Protein AF-A0A842HXG0-F1 (afdb_monomer)

Nearest PDB structures (foldseek):
  7z4b-assembly1_EA  TM=6.882E-01  e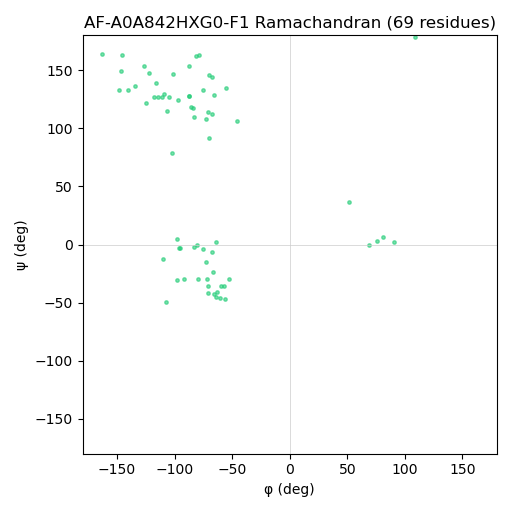=2.455E+00  Escherichia phage vB_EcoP_SU10
  1bmc-assembly1_A  TM=7.508E-01  e=9.732E+00  Bacillus cereus
  6n45-assembly1_B  TM=4.092E-01  e=3.358E+00  Homo sapiens
  6mf5-assembly1_A  TM=4.699E-01  e=4.592E+00  Saccharomyces cerevisiae S288C

Foldseek 3Di:
DDWDQDPPQRWIWDQDPVQWIWIGHPNWIFIAHLQQCTDDTPDRGDDNVVSVVVSVVVCPPPPPPPVPDDD

pLDDT: mean 80.46, std 13.62, range [48.03, 94.0]

Mean predicted aligned error: 8.44 Å

Sequence (71 aa):
MIKALHPLLGGVYELRDDGMVQVEQDGRQGIFRPDGEWISGELKWADQHYCFWLSNKCSQTAPLRNPLIGN

Organism: NCBI:txid2761622

Structure (mmCIF, N/CA/C/O backbone):
data_AF-A0A842HXG0-F1
#
_entry.id   AF-A0A842HXG0-F1
#
loop_
_atom_site.group_PDB
_atom_site.id
_atom_site.type_symbol
_atom_site.label_atom_id
_atom_site.label_alt_id
_atom_site.label_comp_id
_atom_site.label_asym_id
_atom_site.label_entity_id
_atom_site.label_seq_id
_atom_site.pdbx_PDB_ins_code
_atom_site.Cartn_x
_atom_site.Cartn_y
_atom_site.Cartn_z
_atom_site.occupancy
_atom_site.B_iso_or_equiv
_atom_site.auth_seq_id
_atom_site.auth_comp_id
_atom_site.auth_asym_id
_atom_site.auth_atom_id
_atom_site.pdbx_PDB_model_num
ATOM 1 N N . MET A 1 1 ? 5.215 -14.867 3.516 1.00 65.94 1 MET A N 1
ATOM 2 C CA . MET A 1 1 ? 4.382 -13.727 3.970 1.00 65.94 1 MET A CA 1
ATOM 3 C C . MET A 1 1 ? 5.115 -12.862 4.999 1.00 65.94 1 MET A C 1
ATOM 5 O O . MET A 1 1 ? 5.408 -13.336 6.093 1.00 65.94 1 MET A O 1
ATOM 9 N N . ILE A 1 2 ? 5.430 -11.610 4.645 1.00 80.19 2 ILE A N 1
ATOM 10 C CA . ILE A 1 2 ? 6.025 -10.596 5.541 1.00 80.19 2 ILE A CA 1
ATOM 11 C C . ILE A 1 2 ? 4.957 -9.536 5.818 1.00 80.19 2 ILE A C 1
ATOM 13 O O . ILE A 1 2 ? 4.377 -9.018 4.869 1.00 80.19 2 ILE A O 1
ATOM 17 N N . LYS A 1 3 ? 4.723 -9.192 7.089 1.00 85.69 3 LYS A N 1
ATOM 18 C CA . LYS A 1 3 ? 3.824 -8.096 7.487 1.00 85.69 3 LYS A CA 1
ATOM 19 C C . LYS A 1 3 ? 4.604 -6.992 8.192 1.00 85.69 3 LYS A C 1
ATOM 21 O O . LYS A 1 3 ? 5.460 -7.285 9.026 1.00 85.69 3 LYS A O 1
ATOM 26 N N . ALA A 1 4 ? 4.287 -5.741 7.886 1.00 85.94 4 ALA A N 1
ATOM 27 C CA . ALA A 1 4 ? 4.862 -4.562 8.515 1.00 85.94 4 ALA A CA 1
ATOM 28 C C . ALA A 1 4 ? 3.763 -3.554 8.872 1.00 85.94 4 ALA A C 1
ATOM 30 O O . ALA A 1 4 ? 2.855 -3.297 8.084 1.00 85.94 4 ALA A O 1
ATOM 31 N N . LEU A 1 5 ? 3.849 -2.989 10.076 1.00 87.19 5 LEU A N 1
ATOM 32 C CA . LEU A 1 5 ? 2.949 -1.936 10.533 1.00 87.19 5 LEU A CA 1
ATOM 33 C C . LEU A 1 5 ? 3.504 -0.574 10.115 1.00 87.19 5 LEU A C 1
ATOM 35 O O . LEU A 1 5 ? 4.649 -0.243 10.433 1.00 87.19 5 LEU A O 1
ATOM 39 N N . HIS A 1 6 ? 2.681 0.234 9.454 1.00 80.50 6 HIS A N 1
ATOM 40 C CA . HIS A 1 6 ? 3.043 1.587 9.069 1.00 80.50 6 HIS A CA 1
ATOM 41 C C . HIS A 1 6 ? 3.115 2.486 10.315 1.00 80.50 6 HIS A C 1
ATOM 43 O O . HIS A 1 6 ? 2.081 2.766 10.928 1.00 80.50 6 HIS A O 1
ATOM 49 N N . PRO A 1 7 ? 4.300 2.999 10.688 1.00 76.00 7 PRO A N 1
ATOM 50 C CA . PRO A 1 7 ? 4.518 3.638 11.989 1.00 76.00 7 PRO A CA 1
ATOM 51 C C . PRO A 1 7 ? 3.752 4.955 12.173 1.00 76.00 7 PRO A C 1
ATOM 53 O O . PRO A 1 7 ? 3.485 5.349 13.301 1.00 76.00 7 PRO A O 1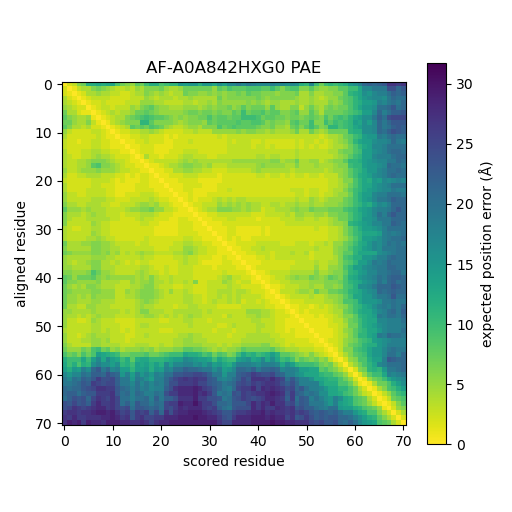
ATOM 56 N N . LEU A 1 8 ? 3.395 5.632 11.077 1.00 76.50 8 LEU A N 1
ATOM 57 C CA . LEU A 1 8 ? 2.685 6.917 11.108 1.00 76.50 8 LEU A CA 1
ATOM 58 C C . LEU A 1 8 ? 1.170 6.791 10.904 1.00 76.50 8 LEU A C 1
ATOM 60 O O . LEU A 1 8 ? 0.407 7.611 11.398 1.00 76.50 8 LEU A O 1
ATOM 64 N N . LEU A 1 9 ? 0.743 5.786 10.140 1.00 74.44 9 LEU A N 1
ATOM 65 C CA . LEU A 1 9 ? -0.632 5.681 9.637 1.00 74.44 9 LEU A CA 1
ATOM 66 C C . LEU A 1 9 ? -1.402 4.540 10.302 1.00 74.44 9 LEU A C 1
ATOM 68 O O . LEU A 1 9 ? -2.609 4.438 10.119 1.00 74.44 9 LEU A O 1
ATOM 72 N N . GLY A 1 10 ? -0.710 3.654 11.027 1.00 82.62 10 GLY A N 1
ATOM 73 C CA . GLY A 1 10 ? -1.305 2.483 11.669 1.00 82.62 10 GLY A CA 1
ATOM 74 C C . GLY A 1 10 ? -1.790 1.399 10.702 1.00 82.62 10 GLY A C 1
ATOM 75 O O . GLY A 1 10 ? -2.274 0.371 11.159 1.00 82.62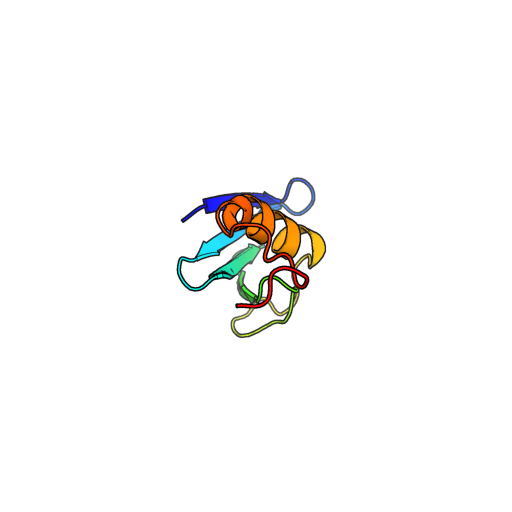 10 GLY A O 1
ATOM 76 N N . GLY A 1 11 ? -1.656 1.598 9.386 1.00 88.00 11 GLY A N 1
ATOM 77 C CA . GLY A 1 11 ? -2.024 0.602 8.383 1.00 88.00 11 GLY A CA 1
ATOM 78 C C . GLY A 1 11 ? -1.082 -0.603 8.385 1.00 88.00 11 GLY A C 1
ATOM 79 O O . GLY A 1 11 ? 0.118 -0.467 8.628 1.00 88.00 11 GLY A O 1
ATOM 80 N N . VAL A 1 12 ? -1.611 -1.787 8.100 1.00 91.19 12 VAL A N 1
ATOM 81 C CA . VAL A 1 12 ? -0.853 -3.036 7.990 1.00 91.19 12 VAL A CA 1
ATOM 82 C C . VAL A 1 12 ? -0.546 -3.298 6.523 1.00 91.19 12 VAL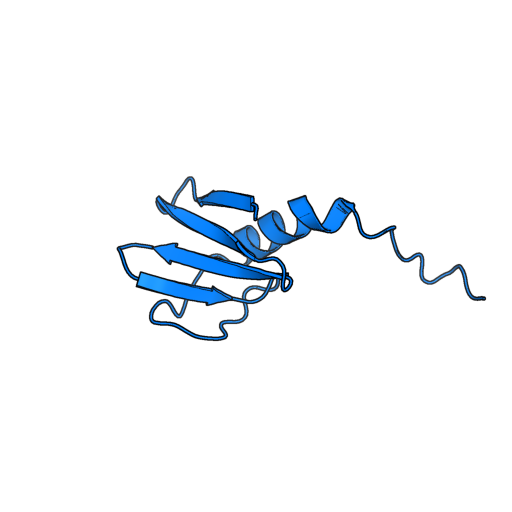 A C 1
ATOM 84 O O . VAL A 1 12 ? -1.453 -3.356 5.702 1.00 91.19 12 VAL A O 1
ATOM 87 N N . TYR A 1 13 ? 0.732 -3.472 6.200 1.00 91.19 13 TYR A N 1
ATOM 88 C CA . TYR A 1 13 ? 1.208 -3.790 4.859 1.00 91.19 13 TYR A CA 1
ATOM 89 C C . TYR A 1 13 ? 1.741 -5.218 4.858 1.00 91.19 13 TYR A C 1
ATOM 91 O O . TYR A 1 13 ? 2.596 -5.577 5.667 1.00 91.19 13 TYR A O 1
ATOM 99 N N . GLU A 1 14 ? 1.250 -6.036 3.943 1.00 90.94 14 GLU A N 1
ATOM 100 C CA . GLU A 1 14 ? 1.585 -7.445 3.825 1.00 90.94 14 GLU A CA 1
ATOM 101 C C . GLU A 1 14 ? 2.087 -7.745 2.420 1.00 90.94 14 GLU A C 1
ATOM 103 O O . GLU A 1 14 ? 1.373 -7.543 1.442 1.00 90.94 14 GLU A O 1
ATOM 108 N N . LEU A 1 15 ? 3.313 -8.257 2.320 1.00 89.94 15 LEU A N 1
ATOM 109 C CA . LEU A 1 15 ? 3.844 -8.759 1.062 1.00 89.94 15 LEU A CA 1
ATOM 110 C C . LEU A 1 15 ? 3.385 -10.205 0.858 1.00 89.94 15 LEU A C 1
ATOM 112 O O . LEU A 1 15 ? 3.732 -11.104 1.642 1.00 89.94 15 LEU A O 1
ATOM 116 N N . ARG A 1 16 ? 2.613 -10.396 -0.209 1.00 88.12 16 ARG A N 1
ATOM 117 C CA . ARG A 1 16 ? 2.104 -11.680 -0.686 1.00 88.12 16 ARG A CA 1
ATOM 118 C C . ARG A 1 16 ? 3.165 -12.406 -1.510 1.00 88.12 16 ARG A C 1
ATOM 120 O O . ARG A 1 16 ? 4.125 -11.811 -1.997 1.00 88.12 16 ARG A O 1
ATOM 127 N N . ASP A 1 17 ? 2.976 -13.709 -1.685 1.00 83.19 17 ASP A N 1
ATOM 128 C CA . ASP A 1 17 ? 3.935 -14.558 -2.404 1.00 83.19 17 ASP A CA 1
ATOM 129 C C . ASP A 1 17 ? 3.921 -14.319 -3.933 1.00 83.19 17 ASP A C 1
ATOM 131 O O . ASP A 1 17 ? 4.863 -14.688 -4.628 1.00 83.19 17 ASP A O 1
ATOM 135 N N . ASP A 1 18 ? 2.883 -13.654 -4.454 1.00 83.25 18 ASP A N 1
ATOM 136 C CA . ASP A 1 18 ? 2.767 -13.186 -5.846 1.00 83.25 18 ASP A CA 1
ATOM 137 C C . ASP A 1 18 ? 3.530 -11.869 -6.111 1.00 83.25 18 ASP A C 1
ATOM 139 O O . ASP A 1 18 ? 3.534 -11.366 -7.236 1.00 83.25 18 ASP A O 1
ATOM 143 N N . GLY A 1 19 ? 4.184 -11.311 -5.086 1.00 84.56 19 GLY A N 1
ATOM 144 C CA . GLY A 1 19 ? 4.888 -10.033 -5.151 1.00 84.56 19 GLY A CA 1
ATOM 145 C C . GLY A 1 19 ? 3.976 -8.814 -5.018 1.00 84.56 19 GLY A C 1
ATOM 146 O O . GLY A 1 19 ? 4.458 -7.696 -5.165 1.00 84.56 19 GLY A O 1
ATOM 147 N N . MET A 1 20 ? 2.684 -8.995 -4.735 1.00 90.12 20 MET A N 1
ATOM 148 C CA . MET A 1 20 ? 1.757 -7.895 -4.473 1.00 90.12 20 MET A CA 1
ATOM 149 C C . MET A 1 20 ? 1.767 -7.507 -2.993 1.00 90.12 20 MET A C 1
ATOM 151 O O . MET A 1 20 ? 2.043 -8.319 -2.107 1.00 90.12 20 MET A O 1
ATOM 155 N N . VAL A 1 21 ? 1.425 -6.254 -2.713 1.00 91.38 21 VAL A N 1
ATOM 156 C CA . VAL A 1 21 ? 1.314 -5.709 -1.362 1.00 91.38 21 VAL A CA 1
ATOM 157 C C . VAL A 1 21 ? -0.158 -5.531 -1.020 1.00 91.38 21 VAL A C 1
ATOM 159 O O . VAL A 1 21 ? -0.861 -4.727 -1.626 1.00 91.38 21 VAL A O 1
ATOM 162 N N . GLN A 1 22 ? -0.640 -6.280 -0.037 1.00 93.31 22 GLN A N 1
ATOM 163 C CA . GLN A 1 22 ? -1.955 -6.065 0.546 1.00 93.31 22 GLN A CA 1
ATOM 164 C C . GLN A 1 22 ? -1.841 -5.046 1.678 1.00 93.31 22 GLN A C 1
ATOM 166 O O . GLN A 1 22 ? -1.021 -5.201 2.578 1.00 93.31 22 GLN A O 1
ATOM 171 N N . VAL A 1 23 ? -2.661 -4.004 1.629 1.00 92.38 23 VAL A N 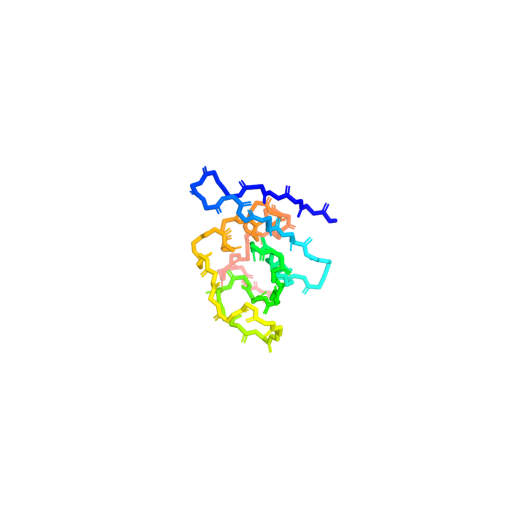1
ATOM 172 C CA . VAL A 1 23 ? -2.684 -2.928 2.618 1.00 92.38 23 VAL A CA 1
ATOM 173 C C . VAL A 1 23 ? -4.043 -2.913 3.292 1.00 92.38 23 VAL A C 1
ATOM 175 O O . VAL A 1 23 ? -5.071 -2.859 2.619 1.00 92.38 23 VAL A O 1
ATOM 178 N N . GLU A 1 24 ? -4.041 -2.950 4.617 1.00 92.88 24 GLU A N 1
ATOM 179 C CA . GLU A 1 24 ? -5.223 -2.777 5.451 1.00 92.88 24 GLU A CA 1
ATOM 180 C C . GLU A 1 24 ? -5.093 -1.495 6.273 1.00 92.88 24 GLU A C 1
ATOM 182 O O . GLU A 1 24 ? -4.099 -1.291 6.969 1.00 92.88 24 GLU A O 1
ATOM 187 N N . GLN A 1 25 ? -6.094 -0.623 6.204 1.00 90.62 25 GLN A N 1
ATOM 188 C CA . GLN A 1 25 ? -6.140 0.622 6.964 1.00 90.62 25 GLN A CA 1
ATOM 189 C C . GLN A 1 25 ? -7.590 0.972 7.305 1.00 90.62 25 GLN A C 1
ATOM 191 O O . GLN A 1 25 ? -8.459 0.909 6.437 1.00 90.62 25 GLN A O 1
ATOM 196 N N . ASP A 1 26 ? -7.861 1.327 8.565 1.00 87.56 26 ASP A N 1
ATOM 197 C CA . ASP A 1 26 ? -9.199 1.706 9.052 1.00 87.56 26 ASP A CA 1
ATOM 198 C C . ASP A 1 26 ? -10.303 0.684 8.700 1.00 87.56 26 ASP A C 1
ATOM 200 O O . ASP A 1 26 ? -11.434 1.041 8.369 1.00 87.56 26 ASP A O 1
ATOM 204 N N . GLY A 1 27 ? -9.961 -0.610 8.726 1.00 87.62 27 GLY A N 1
ATOM 205 C CA . GLY A 1 27 ? -10.869 -1.711 8.382 1.00 87.62 27 GLY A CA 1
ATOM 206 C C . GLY A 1 27 ? -11.134 -1.892 6.882 1.00 87.62 27 GLY A C 1
ATOM 207 O O . GLY A 1 27 ? -11.921 -2.757 6.511 1.00 87.62 27 GLY A O 1
ATOM 208 N N . ARG A 1 28 ? -10.485 -1.106 6.015 1.00 91.19 28 ARG A N 1
ATOM 209 C CA . ARG A 1 28 ? -10.536 -1.245 4.554 1.00 91.19 28 ARG A CA 1
ATOM 210 C C . ARG A 1 28 ? -9.282 -1.923 4.046 1.00 91.19 28 ARG A C 1
ATOM 212 O O . ARG A 1 28 ? -8.195 -1.687 4.565 1.00 91.19 28 ARG A O 1
ATOM 219 N N . GLN A 1 29 ? -9.428 -2.703 2.983 1.00 93.12 29 GLN A N 1
ATOM 220 C CA . GLN A 1 29 ? -8.319 -3.432 2.377 1.00 93.12 29 GLN A CA 1
ATOM 221 C C . GLN A 1 29 ? -8.147 -3.058 0.905 1.00 93.12 29 GLN A C 1
ATOM 223 O O . GLN A 1 29 ? -9.121 -2.771 0.201 1.00 93.12 29 GLN A O 1
ATOM 228 N N . GLY A 1 30 ? -6.904 -3.074 0.438 1.00 93.69 30 GLY A N 1
ATOM 229 C CA . GLY A 1 30 ? -6.543 -2.874 -0.960 1.00 93.69 30 GLY A CA 1
ATOM 230 C C . GLY A 1 30 ? -5.326 -3.702 -1.343 1.00 93.69 30 GLY A C 1
ATOM 231 O O . GLY A 1 30 ? -4.462 -3.975 -0.514 1.00 93.69 30 GLY A O 1
ATOM 232 N N . ILE A 1 31 ? -5.267 -4.118 -2.602 1.00 94.00 31 ILE A N 1
ATOM 233 C CA . ILE A 1 31 ? -4.117 -4.791 -3.197 1.00 94.00 31 ILE A CA 1
ATOM 234 C C . ILE A 1 31 ? -3.413 -3.790 -4.099 1.00 94.00 31 ILE A C 1
ATOM 236 O O . ILE A 1 31 ? -4.028 -3.196 -4.988 1.00 94.00 31 ILE A O 1
ATOM 240 N N . PHE A 1 32 ? -2.118 -3.644 -3.870 1.00 92.75 32 PHE A N 1
ATOM 241 C CA . PHE A 1 32 ? -1.236 -2.729 -4.565 1.00 92.75 32 PHE A CA 1
ATOM 242 C C . PHE A 1 32 ? -0.042 -3.487 -5.126 1.00 92.75 32 PHE A C 1
ATOM 244 O O . PHE A 1 32 ? 0.372 -4.524 -4.605 1.00 92.75 32 PHE A O 1
ATOM 251 N N . ARG A 1 33 ? 0.534 -2.957 -6.194 1.00 90.56 33 ARG A N 1
ATOM 252 C CA . ARG A 1 33 ? 1.819 -3.417 -6.704 1.00 90.56 33 ARG A CA 1
ATOM 253 C C . ARG A 1 33 ? 2.974 -2.850 -5.865 1.00 90.56 33 ARG A C 1
ATOM 255 O O . ARG A 1 33 ? 2.785 -1.859 -5.154 1.00 90.56 33 ARG A O 1
ATOM 262 N N . PRO A 1 34 ? 4.186 -3.424 -5.967 1.00 86.25 34 PRO A N 1
ATOM 263 C CA . PRO A 1 34 ? 5.395 -2.889 -5.333 1.00 86.25 34 PRO A CA 1
ATOM 264 C C . PRO A 1 34 ? 5.700 -1.420 -5.639 1.00 86.25 34 PRO A C 1
ATOM 266 O O . PRO A 1 34 ? 6.305 -0.739 -4.817 1.00 86.25 34 PRO A O 1
ATOM 269 N N . ASP A 1 35 ? 5.300 -0.934 -6.812 1.00 83.31 35 ASP A N 1
ATOM 270 C CA . ASP A 1 35 ? 5.449 0.453 -7.263 1.00 83.31 35 ASP A CA 1
ATOM 271 C C . ASP A 1 35 ? 4.342 1.390 -6.746 1.00 83.31 35 ASP A C 1
ATOM 273 O O . ASP A 1 35 ? 4.399 2.593 -6.980 1.00 83.31 35 ASP A O 1
ATOM 277 N N . GLY A 1 36 ? 3.362 0.865 -6.001 1.00 83.81 36 GLY A N 1
ATOM 278 C CA . GLY A 1 36 ? 2.255 1.637 -5.434 1.00 83.81 36 GLY A CA 1
ATOM 279 C C . GLY A 1 36 ? 1.020 1.735 -6.332 1.00 83.81 36 GLY A C 1
ATOM 280 O O . GLY A 1 36 ? 0.040 2.364 -5.934 1.00 83.81 36 GLY A O 1
ATOM 281 N N . GLU A 1 37 ? 1.018 1.102 -7.510 1.00 88.62 37 GLU A N 1
ATOM 282 C CA . GLU A 1 37 ? -0.165 1.033 -8.375 1.00 88.62 37 GLU A CA 1
ATOM 283 C C . GLU A 1 37 ? -1.284 0.220 -7.703 1.00 88.62 37 GLU A C 1
ATOM 285 O O . GLU A 1 37 ? -1.077 -0.909 -7.253 1.00 88.62 37 GLU A O 1
ATOM 290 N N . TRP A 1 38 ? -2.487 0.790 -7.634 1.00 92.62 38 TRP A N 1
ATOM 291 C CA . TRP A 1 38 ? -3.665 0.114 -7.095 1.00 92.62 38 TRP A CA 1
ATOM 292 C C . TRP A 1 38 ? -4.217 -0.916 -8.085 1.00 92.62 38 TRP A C 1
ATOM 294 O O . TRP A 1 38 ? -4.436 -0.605 -9.254 1.00 92.62 38 TRP A O 1
ATOM 304 N N . ILE A 1 39 ? -4.506 -2.124 -7.597 1.00 92.50 39 ILE A N 1
ATOM 305 C CA . ILE A 1 39 ? -5.072 -3.217 -8.398 1.00 92.50 39 ILE A CA 1
ATOM 306 C C . ILE A 1 39 ? -6.540 -3.457 -8.056 1.00 92.50 39 ILE A C 1
ATOM 308 O O . ILE A 1 39 ? -7.377 -3.59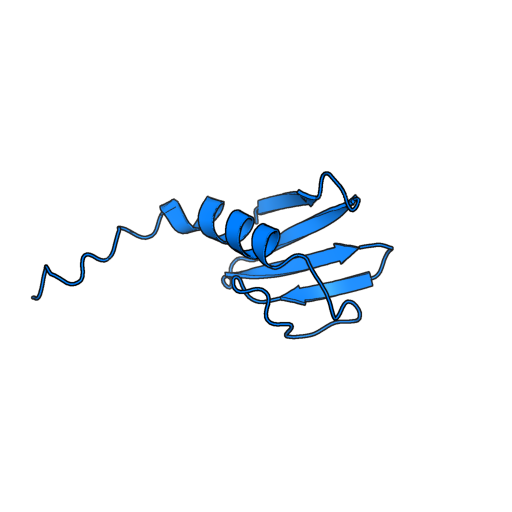5 -8.947 1.00 92.50 39 ILE A O 1
ATOM 312 N N . SER A 1 40 ? -6.862 -3.580 -6.766 1.00 91.44 40 SER A N 1
ATOM 313 C CA . SER A 1 40 ? -8.217 -3.931 -6.327 1.00 91.44 40 SER A CA 1
ATOM 314 C C . SER A 1 40 ? -8.457 -3.611 -4.853 1.00 91.44 40 SER A C 1
ATOM 316 O O . SER A 1 40 ? -7.515 -3.404 -4.093 1.00 91.44 40 SER A O 1
ATOM 318 N N . GLY A 1 41 ? -9.726 -3.581 -4.442 1.00 92.12 41 GLY A N 1
ATOM 319 C CA . GLY A 1 41 ? -10.145 -3.372 -3.054 1.00 92.12 41 GLY A CA 1
ATOM 320 C C . GLY A 1 41 ? -10.784 -2.009 -2.787 1.00 92.12 41 GLY A C 1
ATOM 321 O O . GLY A 1 41 ? -10.935 -1.172 -3.677 1.00 92.12 41 GLY A O 1
ATOM 322 N N . GLU A 1 42 ? -11.199 -1.811 -1.541 1.00 90.69 42 GLU A N 1
ATOM 323 C CA . GLU A 1 42 ? -11.873 -0.596 -1.072 1.00 90.69 42 GLU A CA 1
ATOM 324 C C . GLU A 1 42 ? -10.880 0.535 -0.792 1.00 90.69 42 GLU A C 1
ATOM 326 O O . GLU A 1 42 ? -11.201 1.715 -0.960 1.00 90.69 42 GLU A O 1
ATOM 331 N N . LEU A 1 43 ? -9.655 0.178 -0.398 1.00 90.25 43 LEU A N 1
ATOM 332 C CA . LEU A 1 43 ? -8.563 1.120 -0.219 1.00 90.25 43 LEU A CA 1
ATOM 333 C C . LEU A 1 43 ? -7.904 1.388 -1.579 1.00 90.25 43 LEU A C 1
ATOM 335 O O . LEU A 1 43 ? -7.253 0.513 -2.141 1.00 90.25 43 LEU A O 1
ATOM 339 N N . LYS A 1 44 ? -8.091 2.601 -2.111 1.00 89.06 44 LYS A N 1
ATOM 340 C CA . LYS A 1 44 ? -7.544 3.037 -3.415 1.00 89.06 44 LYS A CA 1
ATOM 341 C C . LYS A 1 44 ? -6.230 3.806 -3.315 1.00 89.06 44 LYS A C 1
ATOM 343 O O . LYS A 1 44 ? -5.675 4.214 -4.330 1.00 89.06 44 LYS A O 1
ATOM 348 N N . TRP A 1 45 ? -5.767 4.050 -2.095 1.00 84.12 45 TRP A N 1
ATOM 349 C CA . TRP A 1 45 ? -4.579 4.840 -1.832 1.00 84.12 45 TRP A CA 1
ATOM 350 C C . TRP A 1 45 ? -3.778 4.209 -0.699 1.00 84.12 45 TRP A C 1
ATOM 352 O O . TRP A 1 45 ? -4.344 3.845 0.328 1.00 84.12 45 TRP A O 1
ATOM 362 N N . ALA A 1 46 ? -2.475 4.080 -0.909 1.00 86.44 46 ALA A N 1
ATOM 363 C CA . ALA A 1 46 ? -1.509 3.586 0.059 1.00 86.44 46 ALA A CA 1
ATOM 364 C C . ALA A 1 46 ? -0.181 4.329 -0.143 1.00 86.44 46 ALA A C 1
ATOM 366 O O . ALA A 1 46 ? 0.041 4.948 -1.188 1.00 86.44 46 ALA A O 1
ATOM 367 N N . ASP A 1 47 ? 0.709 4.268 0.846 1.00 86.12 47 ASP A N 1
ATOM 368 C CA . ASP A 1 47 ? 2.028 4.886 0.738 1.00 86.12 47 ASP A CA 1
ATOM 369 C C . ASP A 1 47 ? 2.917 4.078 -0.223 1.00 86.12 47 ASP A C 1
ATOM 371 O O . ASP A 1 47 ? 3.377 2.976 0.090 1.00 86.12 47 ASP A O 1
ATOM 375 N N . GLN A 1 48 ? 3.164 4.640 -1.410 1.00 86.69 48 GLN A N 1
ATOM 376 C CA . GLN A 1 48 ? 3.987 4.012 -2.448 1.00 86.69 48 GLN A CA 1
ATOM 377 C C . GLN A 1 48 ? 5.424 3.726 -1.981 1.00 86.69 48 GLN A C 1
ATOM 379 O O . GLN A 1 48 ? 6.005 2.707 -2.353 1.00 86.69 48 GLN A O 1
ATOM 384 N N . HIS A 1 49 ? 6.011 4.596 -1.148 1.00 85.06 49 HIS A N 1
ATOM 385 C CA . HIS A 1 49 ? 7.384 4.420 -0.678 1.00 85.06 49 HIS A CA 1
ATOM 386 C C . HIS A 1 49 ? 7.464 3.259 0.311 1.00 85.06 49 HIS A C 1
ATOM 388 O O . HIS A 1 49 ? 8.438 2.505 0.298 1.00 85.06 49 HIS A O 1
ATOM 394 N N . TYR A 1 50 ? 6.433 3.081 1.136 1.00 85.44 50 TYR A N 1
ATOM 395 C CA . TYR A 1 50 ? 6.339 1.966 2.063 1.00 85.44 50 TYR A CA 1
ATOM 396 C C . TYR A 1 50 ? 6.085 0.638 1.338 1.00 85.44 50 TYR A C 1
ATOM 398 O O . TYR A 1 50 ? 6.750 -0.354 1.645 1.00 85.44 50 TYR A O 1
ATOM 406 N N . CYS A 1 51 ? 5.212 0.620 0.321 1.00 84.88 51 CYS A N 1
ATOM 407 C CA . CYS A 1 51 ? 5.025 -0.537 -0.568 1.00 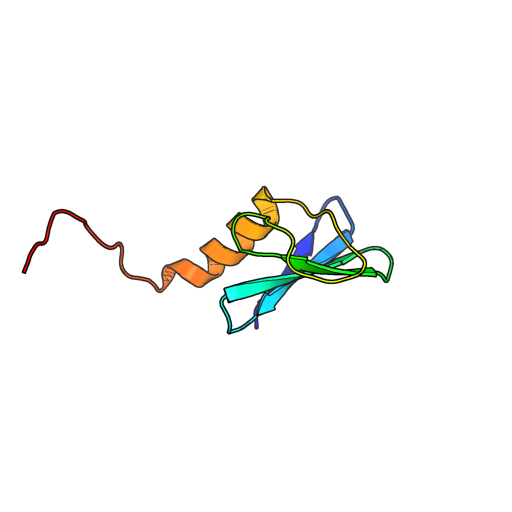84.88 51 CYS A CA 1
ATOM 408 C C . CYS A 1 51 ? 6.344 -0.959 -1.232 1.00 84.88 51 CYS A C 1
AT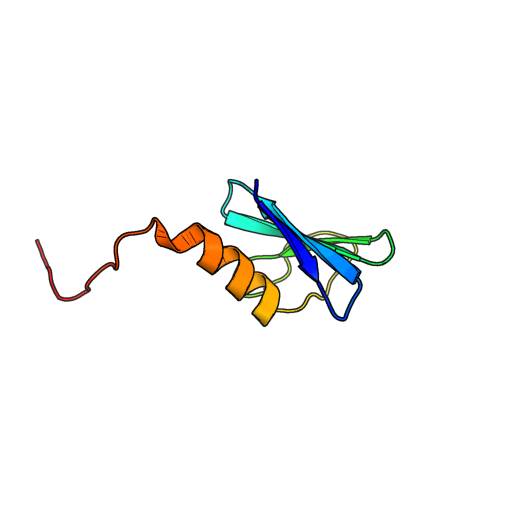OM 410 O O . CYS A 1 51 ? 6.719 -2.139 -1.200 1.00 84.88 51 CYS A O 1
ATOM 412 N N . PHE A 1 52 ? 7.085 0.013 -1.769 1.00 86.25 52 PHE A N 1
ATOM 413 C CA . PHE A 1 52 ? 8.381 -0.226 -2.389 1.00 86.25 52 PHE A CA 1
ATOM 414 C C . PHE A 1 52 ? 9.404 -0.741 -1.374 1.00 86.25 52 PHE A C 1
ATOM 416 O O . PHE A 1 52 ? 10.110 -1.715 -1.637 1.00 86.25 52 PHE A O 1
ATOM 423 N N . TRP A 1 53 ? 9.475 -0.135 -0.188 1.00 84.69 53 TRP A N 1
ATOM 424 C CA . TRP A 1 53 ? 10.387 -0.558 0.873 1.00 84.69 53 TRP A CA 1
ATOM 425 C C . TRP A 1 53 ? 10.116 -1.993 1.331 1.00 84.69 53 TRP A C 1
ATOM 427 O O . TRP A 1 53 ? 11.053 -2.788 1.432 1.00 84.69 53 TRP A O 1
ATOM 437 N N . LEU A 1 54 ? 8.847 -2.350 1.558 1.00 85.19 54 LEU A N 1
ATOM 438 C CA . LEU A 1 54 ? 8.454 -3.694 1.982 1.00 85.19 54 LEU A CA 1
ATOM 439 C C . LEU A 1 54 ? 8.803 -4.739 0.915 1.00 85.19 54 LEU A C 1
ATOM 441 O O . LEU A 1 54 ? 9.341 -5.802 1.230 1.00 85.19 54 LEU A O 1
ATOM 445 N N . SER A 1 55 ? 8.578 -4.399 -0.353 1.00 82.44 55 SER A N 1
ATOM 446 C CA . SER A 1 55 ? 8.931 -5.256 -1.484 1.00 82.44 55 SER A CA 1
ATOM 447 C C . SER A 1 55 ? 10.450 -5.435 -1.609 1.00 82.44 55 SER A C 1
ATOM 449 O O . SER A 1 55 ? 10.929 -6.555 -1.770 1.00 82.44 55 SER A O 1
ATOM 451 N N . ASN A 1 56 ? 11.244 -4.371 -1.439 1.00 80.00 56 ASN A N 1
ATOM 452 C CA . ASN A 1 56 ? 12.713 -4.439 -1.498 1.00 80.00 56 ASN A CA 1
ATOM 453 C C . ASN A 1 56 ? 13.350 -5.136 -0.290 1.00 80.00 56 ASN A C 1
ATOM 455 O O . ASN A 1 56 ? 14.393 -5.777 -0.432 1.00 80.00 56 ASN A O 1
ATOM 459 N N . LYS A 1 57 ? 12.727 -5.064 0.893 1.00 74.44 57 LYS A N 1
ATOM 460 C CA . LYS A 1 57 ? 13.133 -5.863 2.059 1.00 74.44 57 LYS A CA 1
ATOM 461 C C . LYS A 1 57 ? 13.118 -7.360 1.745 1.00 74.44 57 LYS A C 1
ATOM 463 O O . LYS A 1 57 ? 13.993 -8.070 2.232 1.00 74.44 57 LYS A O 1
ATOM 468 N N . CYS A 1 58 ? 12.173 -7.817 0.923 1.00 61.03 58 CYS A N 1
ATOM 469 C CA . CYS A 1 58 ? 12.075 -9.214 0.503 1.00 61.03 58 CYS A CA 1
ATOM 470 C C . CYS A 1 58 ? 12.822 -9.511 -0.812 1.00 61.03 58 CYS A C 1
ATOM 472 O O . CYS A 1 58 ? 13.327 -10.614 -0.992 1.00 61.03 58 CYS A O 1
ATOM 474 N N . SER A 1 59 ? 12.945 -8.534 -1.720 1.00 54.09 59 SER A N 1
ATOM 475 C CA . SER A 1 59 ? 13.591 -8.709 -3.031 1.00 54.09 59 SER A CA 1
ATOM 476 C C . SER A 1 59 ? 15.124 -8.773 -2.986 1.00 54.09 59 SER A C 1
ATOM 478 O O . SER A 1 59 ? 15.738 -9.038 -4.018 1.00 54.09 59 SER A O 1
ATOM 480 N N . GLN A 1 60 ? 15.773 -8.598 -1.828 1.00 52.69 60 GLN A N 1
ATOM 481 C CA . GLN A 1 60 ? 17.226 -8.808 -1.698 1.00 52.69 60 GLN A CA 1
ATOM 482 C C . GLN A 1 60 ? 17.679 -10.264 -1.951 1.00 52.69 60 GLN A C 1
ATOM 484 O O . GLN A 1 60 ? 18.871 -10.552 -1.887 1.00 52.69 60 GLN A O 1
ATOM 489 N N . THR A 1 61 ? 16.766 -11.181 -2.291 1.00 49.16 61 THR A N 1
ATOM 490 C CA . THR A 1 61 ? 17.094 -12.525 -2.800 1.00 49.16 61 THR A CA 1
ATOM 491 C C . THR A 1 61 ? 17.031 -12.635 -4.332 1.00 49.16 61 THR A C 1
ATOM 493 O O . THR A 1 61 ? 17.236 -13.717 -4.873 1.00 49.16 61 THR A O 1
ATOM 496 N N . ALA A 1 62 ? 16.792 -11.544 -5.065 1.00 51.56 62 ALA A N 1
ATOM 497 C CA . ALA A 1 62 ? 17.107 -11.507 -6.490 1.00 51.56 62 ALA A CA 1
ATOM 498 C C . ALA A 1 62 ? 18.580 -11.086 -6.633 1.00 51.56 62 ALA A C 1
ATOM 500 O O . ALA A 1 62 ? 18.928 -9.987 -6.187 1.00 51.56 62 ALA A O 1
ATOM 501 N N . PRO A 1 63 ? 19.471 -11.919 -7.211 1.00 51.31 63 PRO A N 1
ATOM 502 C CA . PRO A 1 63 ? 20.832 -11.480 -7.482 1.00 51.31 63 PRO A CA 1
ATOM 503 C C . PRO A 1 63 ? 20.750 -10.218 -8.337 1.00 51.31 63 PRO A C 1
ATOM 505 O O . PRO A 1 63 ? 19.952 -10.164 -9.275 1.00 51.31 63 PRO A O 1
ATOM 508 N N . LEU A 1 64 ? 21.546 -9.201 -7.995 1.00 59.16 64 LEU A N 1
ATOM 509 C CA . LEU A 1 64 ? 21.696 -7.994 -8.803 1.00 59.16 64 LEU A CA 1
ATOM 510 C C . LEU A 1 64 ? 21.889 -8.429 -10.259 1.00 59.16 64 LEU A C 1
ATOM 512 O O . LEU A 1 64 ? 22.936 -8.972 -10.614 1.00 59.16 64 LEU A O 1
ATOM 516 N N . ARG A 1 65 ? 20.863 -8.250 -11.098 1.00 53.97 65 ARG A N 1
ATOM 517 C CA . ARG A 1 65 ? 20.964 -8.548 -12.523 1.00 53.97 65 ARG A CA 1
ATOM 518 C C . ARG A 1 65 ? 21.879 -7.484 -13.104 1.00 53.97 65 ARG A C 1
ATOM 520 O O . ARG A 1 65 ? 21.421 -6.401 -13.443 1.00 53.97 65 ARG A O 1
ATOM 527 N N . ASN A 1 66 ? 23.178 -7.771 -13.146 1.00 55.66 66 ASN A N 1
ATOM 528 C CA . ASN A 1 66 ? 2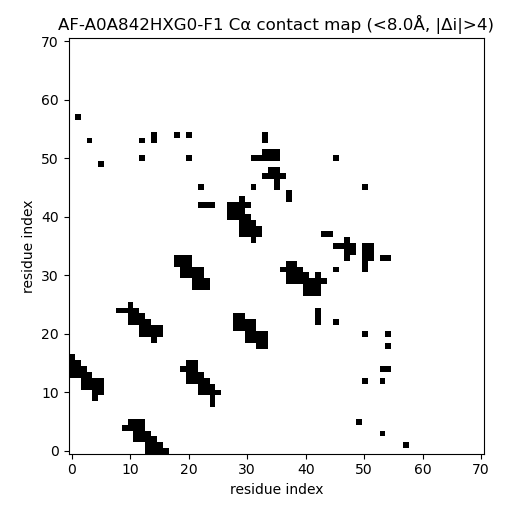4.151 -6.906 -13.788 1.00 55.66 66 ASN A CA 1
ATOM 529 C C . ASN A 1 66 ? 23.867 -6.932 -15.301 1.00 55.66 66 ASN A C 1
ATOM 531 O O . ASN A 1 66 ? 24.060 -7.979 -15.922 1.00 55.66 66 ASN A O 1
ATOM 535 N N . PRO A 1 67 ? 23.411 -5.825 -15.914 1.00 58.50 67 PRO A N 1
ATOM 536 C CA . PRO A 1 67 ? 23.099 -5.799 -17.342 1.00 58.50 67 PRO A CA 1
ATOM 537 C C . PRO A 1 67 ? 24.344 -5.951 -18.232 1.00 58.50 67 PRO A C 1
ATOM 539 O O . PRO A 1 67 ? 24.201 -6.075 -19.443 1.00 58.50 67 PRO A O 1
ATOM 542 N N . LEU A 1 68 ? 25.551 -5.952 -17.652 1.00 65.06 68 LEU A N 1
ATOM 543 C CA . LEU A 1 68 ? 26.820 -6.065 -18.375 1.00 65.06 68 LEU A CA 1
ATOM 544 C C . LEU A 1 68 ? 27.387 -7.489 -18.457 1.00 65.06 68 LEU A C 1
ATOM 546 O O . LEU A 1 68 ? 28.419 -7.677 -19.095 1.00 65.06 68 LEU A O 1
ATOM 550 N N . ILE A 1 69 ? 26.747 -8.492 -17.845 1.00 60.44 69 ILE A N 1
ATOM 551 C CA . ILE A 1 69 ? 27.151 -9.897 -18.019 1.00 60.44 69 ILE A CA 1
ATOM 552 C C . ILE A 1 69 ? 26.170 -10.537 -18.999 1.00 60.44 69 ILE A C 1
ATOM 554 O O . ILE A 1 69 ? 25.189 -11.173 -18.619 1.00 60.44 69 ILE A O 1
ATOM 558 N N . GLY A 1 70 ? 26.399 -10.243 -20.280 1.00 53.22 70 GLY A N 1
ATOM 559 C CA . GLY A 1 70 ? 25.791 -10.961 -21.392 1.00 53.22 70 GLY A CA 1
ATOM 560 C C . GLY A 1 70 ? 26.336 -12.387 -21.457 1.00 53.22 70 GLY A C 1
ATOM 561 O O . GLY A 1 70 ? 27.499 -12.622 -21.129 1.00 53.22 70 GLY A O 1
ATOM 562 N N . ASN A 1 71 ? 25.458 -13.315 -21.830 1.00 48.03 71 ASN A N 1
ATOM 563 C CA . ASN A 1 71 ? 25.783 -14.707 -22.134 1.00 48.03 71 ASN A CA 1
ATOM 564 C C . ASN A 1 71 ? 26.567 -14.824 -23.445 1.00 48.03 71 ASN A C 1
ATOM 566 O O . ASN A 1 71 ? 26.274 -14.018 -24.358 1.00 48.03 71 ASN A O 1
#

Secondary structure (DSSP, 8-state):
-EEEE-TTT--EEEE-TTS-EEEEETTEEEEE-TTS-EEEES-----HHHHHHHHHHHHTTS----TT---

Solvent-accessible surface area (backbone atoms only — not comparable to full-atom values): 4242 Å² total; per-residue (Å²): 123,54,76,48,71,38,91,88,75,73,24,40,38,32,43,44,91,88,62,34,30,39,37,36,45,98,92,33,41,18,37,22,37,36,83,39,51,69,76,46,66,79,37,80,73,74,63,35,68,57,34,33,49,58,46,51,71,64,46,75,77,55,76,83,80,59,88,84,73,74,131

Radius of gyration: 13.75 Å; Cα contacts (8 Å, |Δi|>4): 122; chains: 1; bounding box: 39×22×34 Å